Protein AF-A0A5D0TPI5-F1 (afdb_monomer_lite)

Structure (mmCIF, N/CA/C/O backbone):
data_AF-A0A5D0TPI5-F1
#
_entry.id   AF-A0A5D0TPI5-F1
#
loop_
_atom_site.group_PDB
_atom_site.id
_atom_site.type_symbol
_atom_site.label_atom_id
_atom_site.label_alt_id
_atom_site.label_comp_id
_atom_site.label_asym_id
_atom_site.label_entity_id
_atom_site.label_seq_id
_atom_site.pdbx_PDB_ins_code
_atom_site.Cartn_x
_atom_site.Cartn_y
_atom_site.Cartn_z
_atom_site.occupancy
_atom_site.B_iso_or_equiv
_atom_site.auth_seq_id
_atom_site.auth_comp_id
_atom_site.auth_asym_id
_atom_site.auth_atom_id
_atom_site.pdbx_PDB_model_num
ATOM 1 N N . MET A 1 1 ? -31.257 -36.552 10.745 1.00 40.12 1 MET A N 1
ATOM 2 C CA . MET A 1 1 ? -30.108 -37.004 9.930 1.00 40.12 1 MET A CA 1
ATOM 3 C C . MET A 1 1 ? -29.679 -35.851 9.039 1.00 40.12 1 MET A C 1
ATOM 5 O O . MET A 1 1 ? -30.481 -35.369 8.253 1.00 40.12 1 MET A O 1
ATOM 9 N N . ALA A 1 2 ? -28.467 -35.347 9.259 1.00 41.91 2 ALA A N 1
ATOM 10 C CA . ALA A 1 2 ? -27.911 -34.182 8.585 1.00 41.91 2 ALA A CA 1
ATOM 11 C C . ALA A 1 2 ? -27.401 -34.541 7.180 1.00 41.91 2 ALA A C 1
ATOM 13 O O . ALA A 1 2 ? -26.686 -35.527 7.018 1.00 41.91 2 ALA A O 1
ATOM 14 N N . ARG A 1 3 ? -27.704 -33.709 6.181 1.00 40.81 3 ARG A N 1
ATOM 15 C CA . ARG A 1 3 ? -26.943 -33.645 4.927 1.00 40.81 3 ARG A CA 1
ATOM 16 C C . ARG A 1 3 ? -26.460 -32.214 4.729 1.00 40.81 3 ARG A C 1
ATOM 18 O O . ARG A 1 3 ? -27.147 -31.384 4.151 1.00 40.81 3 ARG A O 1
ATOM 25 N N . ARG A 1 4 ? -25.259 -31.940 5.245 1.00 48.31 4 ARG A N 1
ATOM 26 C CA . ARG A 1 4 ? -24.395 -30.869 4.742 1.00 48.31 4 ARG A CA 1
ATOM 27 C C . ARG A 1 4 ? -23.821 -31.370 3.415 1.00 48.31 4 ARG A C 1
ATOM 29 O O . ARG A 1 4 ? -22.969 -32.251 3.428 1.00 48.31 4 ARG A O 1
ATOM 36 N N . GLN A 1 5 ? -24.307 -30.867 2.285 1.00 44.34 5 GLN A N 1
ATOM 37 C CA . GLN A 1 5 ? -23.612 -31.016 1.005 1.00 44.34 5 GLN A CA 1
ATOM 38 C C . GLN A 1 5 ? -22.966 -29.680 0.663 1.00 44.34 5 GLN A C 1
ATOM 40 O O . GLN A 1 5 ? -23.637 -28.659 0.528 1.00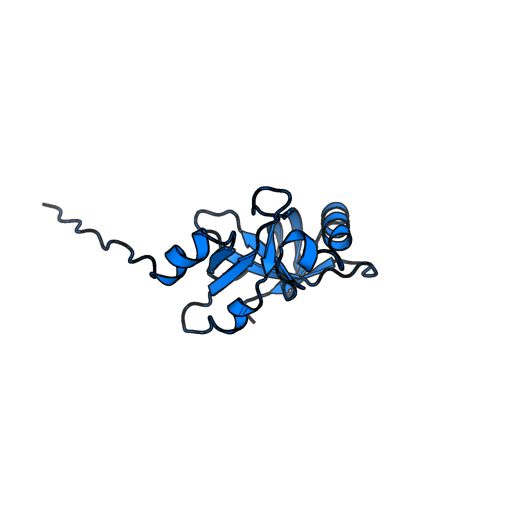 44.34 5 GLN A O 1
ATOM 45 N N . GLY A 1 6 ? -21.635 -29.708 0.632 1.00 43.53 6 GLY A N 1
ATOM 46 C CA . GLY A 1 6 ? -20.781 -28.553 0.443 1.00 43.53 6 GLY A CA 1
ATOM 47 C C . GLY A 1 6 ? -21.036 -27.864 -0.887 1.00 43.53 6 GLY A C 1
ATOM 48 O O . GLY A 1 6 ? -20.853 -28.448 -1.954 1.00 43.53 6 GLY A O 1
ATOM 49 N N . ARG A 1 7 ? -21.374 -26.579 -0.804 1.00 39.94 7 ARG A N 1
ATOM 50 C CA . ARG A 1 7 ? -21.050 -25.618 -1.852 1.00 39.94 7 ARG A CA 1
ATOM 51 C C . ARG A 1 7 ? -19.532 -25.467 -1.857 1.00 39.94 7 ARG A C 1
ATOM 53 O O . ARG A 1 7 ? -18.971 -24.728 -1.057 1.00 39.94 7 ARG A O 1
ATOM 60 N N . ARG A 1 8 ? -18.871 -26.256 -2.706 1.00 42.66 8 ARG A N 1
ATOM 61 C CA . ARG A 1 8 ? -17.487 -26.013 -3.115 1.00 42.66 8 ARG A CA 1
ATOM 62 C C . ARG A 1 8 ? -17.457 -24.614 -3.727 1.00 42.66 8 ARG A C 1
ATOM 64 O O . ARG A 1 8 ? -18.123 -24.394 -4.737 1.00 42.66 8 ARG A O 1
ATOM 71 N N . LEU A 1 9 ? -16.755 -23.692 -3.070 1.00 42.84 9 LEU A N 1
ATOM 72 C CA . LEU A 1 9 ? -16.389 -22.407 -3.648 1.00 42.84 9 LEU A CA 1
ATOM 73 C C . LEU A 1 9 ? -15.678 -22.693 -4.973 1.00 42.84 9 LEU A C 1
ATOM 75 O O . LEU A 1 9 ? -14.611 -23.306 -4.996 1.00 42.84 9 LEU A O 1
ATOM 79 N N . LEU A 1 10 ? -16.315 -22.306 -6.072 1.00 46.75 10 LEU A N 1
ATOM 80 C CA . LEU A 1 10 ? -15.648 -22.160 -7.353 1.00 46.75 10 LEU A CA 1
ATOM 81 C C . LEU A 1 10 ? -14.769 -20.921 -7.206 1.00 46.75 10 LEU A C 1
ATOM 83 O O . LEU A 1 10 ? -15.263 -19.804 -7.306 1.00 46.75 10 LEU A O 1
ATOM 87 N N . ILE A 1 11 ? -13.493 -21.126 -6.892 1.00 50.56 11 ILE A N 1
ATOM 88 C CA . ILE A 1 11 ? -12.487 -20.081 -7.066 1.00 50.56 11 ILE A CA 1
ATOM 89 C C . ILE A 1 11 ? -12.516 -19.749 -8.569 1.00 50.56 11 ILE A C 1
ATOM 91 O O . ILE A 1 11 ? -12.327 -20.668 -9.376 1.00 50.56 11 ILE A O 1
ATOM 95 N N . PRO A 1 12 ? -12.843 -18.509 -8.978 1.00 46.84 12 PRO A N 1
ATOM 96 C CA . PRO A 1 12 ? -12.920 -18.158 -10.389 1.00 46.84 12 PRO A CA 1
ATOM 97 C C . PRO A 1 12 ? -11.551 -18.399 -11.030 1.00 46.84 12 PRO A C 1
ATOM 99 O O . PRO A 1 12 ? -10.527 -17.977 -10.498 1.00 46.84 12 PRO A O 1
ATOM 102 N N . GLY A 1 13 ? -11.524 -19.103 -12.167 1.00 46.09 13 GLY A N 1
ATOM 103 C CA . GLY A 1 13 ? -10.296 -19.577 -12.827 1.00 46.09 13 GLY A CA 1
ATOM 104 C C . GLY A 1 13 ? -9.275 -18.489 -13.192 1.00 46.09 13 GLY A C 1
ATOM 105 O O . GLY A 1 13 ? -8.128 -18.815 -13.478 1.00 46.09 13 GLY A O 1
ATOM 106 N N . VAL A 1 14 ? -9.664 -17.214 -13.115 1.00 48.94 14 VAL A N 1
ATOM 107 C CA . VAL A 1 14 ? -8.783 -16.044 -13.243 1.00 48.94 14 VAL A CA 1
ATOM 108 C C . VAL A 1 14 ? -7.737 -16.005 -12.119 1.00 48.94 14 VAL A C 1
ATOM 110 O O . VAL A 1 14 ? -6.568 -15.740 -12.382 1.00 48.94 14 VAL A O 1
ATOM 113 N N . ALA A 1 15 ? -8.109 -16.385 -10.891 1.00 46.19 15 ALA A N 1
ATOM 114 C CA . ALA A 1 15 ? -7.198 -16.403 -9.744 1.00 46.19 15 ALA A CA 1
ATOM 115 C C . ALA A 1 15 ? -6.086 -17.463 -9.873 1.00 46.19 15 ALA A C 1
ATOM 117 O O . ALA A 1 15 ? -5.006 -17.300 -9.314 1.00 46.19 15 ALA A O 1
ATOM 118 N N . LEU A 1 16 ? -6.318 -18.542 -10.634 1.00 43.56 16 LEU A N 1
ATOM 119 C CA . LEU A 1 16 ? -5.331 -19.613 -10.810 1.00 43.56 16 LEU A CA 1
ATOM 120 C C . LEU A 1 16 ? -4.269 -19.276 -11.874 1.00 43.56 16 LEU A C 1
ATOM 122 O O . LEU A 1 16 ? -3.159 -19.795 -11.805 1.00 43.56 16 LEU A O 1
ATOM 126 N N . ALA A 1 17 ? -4.589 -18.413 -12.845 1.00 46.69 17 ALA A N 1
ATOM 127 C CA . ALA A 1 17 ? -3.649 -17.995 -13.888 1.00 46.69 17 ALA A CA 1
ATOM 128 C C . ALA A 1 17 ? -2.641 -16.933 -13.398 1.00 46.69 17 ALA A C 1
ATOM 130 O O . ALA A 1 17 ? -1.513 -16.903 -13.883 1.00 46.69 17 ALA A O 1
ATOM 131 N N . LEU A 1 18 ? -3.023 -16.112 -12.413 1.00 48.91 18 LEU A N 1
ATOM 132 C CA . LEU A 1 18 ? -2.204 -15.017 -11.867 1.00 48.91 18 LEU A CA 1
ATOM 133 C C . LEU A 1 18 ? -1.083 -15.493 -10.918 1.00 48.91 18 LEU A C 1
ATOM 135 O O . LEU A 1 18 ? -0.040 -14.850 -10.816 1.00 48.91 18 LEU A O 1
ATOM 139 N N . LEU A 1 19 ? -1.234 -16.670 -10.298 1.00 47.19 19 LEU A N 1
ATOM 140 C CA . LEU A 1 19 ? -0.261 -17.229 -9.342 1.00 47.19 19 LEU A CA 1
ATOM 141 C C . LEU A 1 19 ? 1.127 -17.528 -9.942 1.00 47.19 19 LEU A C 1
ATOM 143 O O . LEU A 1 19 ? 2.083 -17.727 -9.197 1.00 47.19 19 LEU A O 1
ATOM 147 N N . LEU A 1 20 ? 1.260 -17.581 -11.272 1.00 45.66 20 LEU A N 1
ATOM 148 C CA . LEU A 1 20 ? 2.528 -17.885 -11.947 1.00 45.66 20 LEU A CA 1
ATOM 149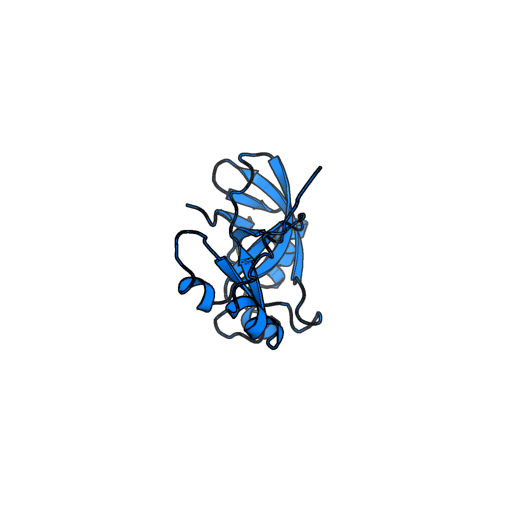 C C . LEU A 1 20 ? 3.374 -16.639 -12.267 1.00 45.66 20 LEU A C 1
ATOM 151 O O . LEU A 1 20 ? 4.513 -16.798 -12.703 1.00 45.66 20 LEU A O 1
ATOM 155 N N . THR A 1 21 ? 2.860 -15.424 -12.038 1.00 53.91 21 THR A N 1
ATOM 156 C CA . THR A 1 21 ? 3.543 -14.158 -12.375 1.00 53.91 21 THR A CA 1
ATOM 157 C C . THR A 1 21 ? 3.913 -13.298 -11.165 1.00 53.91 21 THR A C 1
ATOM 159 O O . THR A 1 21 ? 4.414 -12.196 -11.350 1.00 53.91 21 THR A O 1
ATOM 162 N N . GLY A 1 22 ? 3.700 -13.781 -9.934 1.00 56.78 22 GLY A N 1
ATOM 163 C CA . GLY A 1 22 ? 3.911 -12.975 -8.720 1.00 56.78 22 GLY A CA 1
ATOM 164 C C . GLY A 1 22 ? 2.791 -11.960 -8.458 1.00 56.78 22 GLY A C 1
ATOM 165 O O . GLY A 1 22 ? 2.986 -11.013 -7.693 1.00 56.78 22 GLY A O 1
ATOM 166 N N . CYS A 1 23 ? 1.631 -12.162 -9.093 1.00 69.31 23 CYS A N 1
ATOM 167 C CA . CYS A 1 23 ? 0.455 -11.318 -8.940 1.00 69.31 23 CYS A CA 1
ATOM 168 C C . CYS A 1 23 ? -0.637 -12.045 -8.144 1.00 69.31 23 CYS A C 1
ATOM 170 O O . CYS A 1 23 ? -0.879 -13.236 -8.353 1.00 69.31 23 CYS A O 1
ATOM 172 N N . GLU A 1 24 ? -1.336 -11.325 -7.269 1.00 73.88 24 GLU A N 1
ATOM 173 C CA . GLU A 1 24 ? -2.406 -11.882 -6.433 1.00 73.88 24 GLU A CA 1
ATOM 174 C C . GLU A 1 24 ? -3.716 -11.119 -6.645 1.00 73.88 24 GLU A C 1
ATOM 176 O O . GLU A 1 24 ? -3.743 -9.896 -6.589 1.00 73.88 24 GLU A O 1
ATOM 181 N N . GLY A 1 25 ? -4.810 -11.825 -6.935 1.00 78.00 25 GLY A N 1
ATOM 182 C CA . GLY A 1 25 ? -6.132 -11.211 -7.074 1.00 78.00 25 GLY A CA 1
ATOM 183 C C . GLY A 1 25 ? -6.864 -11.201 -5.737 1.00 78.00 25 GLY A C 1
ATOM 184 O O . GLY A 1 25 ? -7.231 -12.272 -5.253 1.00 78.00 25 GLY A O 1
ATOM 185 N N . VAL A 1 26 ? -7.119 -10.018 -5.174 1.00 82.62 26 VAL A N 1
ATOM 186 C CA . VAL A 1 26 ? -7.823 -9.860 -3.892 1.00 82.62 26 VAL A CA 1
ATOM 187 C C . VAL A 1 26 ? -9.106 -9.060 -4.060 1.00 82.62 26 VAL A C 1
ATOM 189 O O . VAL A 1 26 ? -9.199 -8.155 -4.890 1.00 82.62 26 VAL A O 1
ATOM 192 N N . GLY A 1 27 ? -10.114 -9.385 -3.254 1.00 84.62 27 GLY A N 1
ATOM 193 C CA . GLY A 1 27 ? -11.350 -8.609 -3.238 1.00 84.62 27 GLY A CA 1
ATOM 194 C C . GLY A 1 27 ? -11.151 -7.243 -2.580 1.00 84.62 27 GLY A C 1
ATOM 195 O O . GLY A 1 27 ? -10.236 -7.057 -1.778 1.00 84.62 27 GLY A O 1
ATOM 196 N N . VAL A 1 28 ? -12.039 -6.300 -2.867 1.00 84.81 28 VAL A N 1
ATOM 197 C CA . VAL A 1 28 ? -12.100 -5.006 -2.176 1.00 84.81 28 VAL A CA 1
ATOM 198 C C . VAL A 1 28 ? -13.039 -5.119 -0.973 1.00 84.81 28 VAL A C 1
ATOM 200 O O . VAL A 1 28 ? -13.990 -5.905 -0.986 1.00 84.81 28 VAL A O 1
ATOM 203 N N . ALA A 1 29 ? -12.745 -4.390 0.100 1.00 84.75 29 ALA A N 1
ATOM 204 C CA . ALA A 1 29 ? -13.607 -4.286 1.271 1.00 84.75 29 ALA A CA 1
ATOM 205 C C . ALA A 1 29 ? -13.700 -2.843 1.765 1.00 84.75 29 ALA A C 1
ATOM 207 O O . ALA A 1 29 ? -12.793 -2.034 1.555 1.00 84.75 29 ALA A O 1
ATOM 208 N N . ASP A 1 30 ? -14.789 -2.551 2.473 1.00 81.06 30 ASP A N 1
ATOM 209 C CA . ASP A 1 30 ? -14.943 -1.283 3.167 1.00 81.06 30 ASP A CA 1
ATOM 210 C C . ASP A 1 30 ? -13.959 -1.183 4.340 1.00 81.06 30 ASP A C 1
ATOM 212 O O . ASP A 1 30 ? -13.890 -2.090 5.180 1.00 81.06 30 ASP A O 1
ATOM 216 N N . PRO A 1 31 ? -13.210 -0.075 4.445 1.00 79.88 31 PRO A N 1
ATOM 217 C CA . PRO A 1 31 ? -12.398 0.184 5.620 1.00 79.88 31 PRO A CA 1
ATOM 218 C C . PRO A 1 31 ? -13.270 0.495 6.846 1.00 79.88 31 PRO A C 1
ATOM 220 O O . PRO A 1 31 ? -14.420 0.928 6.713 1.00 79.88 31 PRO A O 1
ATOM 223 N N . PRO A 1 32 ? -12.732 0.342 8.070 1.00 78.69 32 PRO A N 1
ATOM 224 C CA . PRO A 1 32 ? -13.443 0.762 9.270 1.00 78.69 32 PRO A CA 1
ATOM 225 C C . PRO A 1 32 ? -13.697 2.277 9.245 1.00 78.69 32 PRO A C 1
ATOM 227 O O . PRO A 1 32 ? -12.900 3.056 8.718 1.00 78.69 32 PRO A O 1
ATOM 230 N N . GLY A 1 33 ? -14.815 2.700 9.845 1.00 76.31 33 GLY A N 1
ATOM 231 C CA . GLY A 1 33 ? -15.227 4.107 9.845 1.00 76.31 33 GLY A CA 1
ATOM 232 C C . GLY A 1 33 ? -14.187 5.042 10.473 1.00 76.31 33 GLY A C 1
ATOM 233 O O . GLY A 1 33 ? -13.865 6.071 9.887 1.00 76.31 33 GLY A O 1
ATOM 234 N N . GLU A 1 34 ? -13.630 4.657 11.625 1.00 86.69 34 GLU A N 1
ATOM 235 C CA . GLU A 1 34 ? -12.558 5.363 12.336 1.00 86.69 34 GLU A CA 1
ATOM 236 C C . GLU A 1 34 ? -11.733 4.375 13.176 1.00 86.69 34 GLU A C 1
ATOM 238 O O . GLU A 1 34 ? -12.221 3.310 13.558 1.00 86.69 34 GLU A O 1
ATOM 243 N N . GLY A 1 35 ? -10.495 4.745 13.518 1.00 90.81 35 GLY A N 1
ATOM 244 C CA . GLY A 1 35 ? -9.664 3.989 14.462 1.00 90.81 35 GLY A CA 1
ATOM 245 C C . GLY A 1 35 ? -8.247 3.728 13.968 1.00 90.81 35 GLY A C 1
ATOM 246 O O . GLY A 1 35 ? -7.867 4.131 12.873 1.00 90.81 35 GLY A O 1
ATOM 247 N N . THR A 1 36 ? -7.438 3.084 14.806 1.00 92.50 36 THR A N 1
ATOM 248 C CA . THR A 1 36 ? -6.081 2.653 14.440 1.00 92.50 3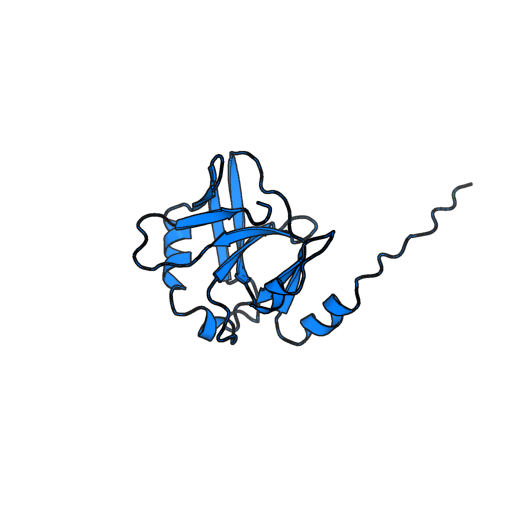6 THR A CA 1
ATOM 249 C C . THR A 1 36 ? -6.142 1.276 13.786 1.00 92.50 36 THR A C 1
ATOM 251 O O . THR A 1 36 ? -6.891 0.420 14.254 1.00 92.50 36 THR A O 1
ATOM 254 N N . ALA A 1 37 ? -5.352 1.062 12.737 1.00 92.44 37 ALA A N 1
ATOM 255 C CA . ALA A 1 37 ? -5.257 -0.217 12.041 1.00 92.44 37 ALA A CA 1
ATOM 256 C C . ALA A 1 37 ? -3.849 -0.431 11.467 1.00 92.44 37 ALA A C 1
ATOM 258 O O . ALA A 1 37 ? -3.075 0.523 11.340 1.00 92.44 37 ALA A O 1
ATOM 259 N N . SER A 1 38 ? -3.564 -1.680 11.105 1.00 93.62 38 SER A N 1
ATOM 260 C CA . SER A 1 38 ? -2.321 -2.109 10.467 1.00 93.62 38 SER A CA 1
ATOM 261 C C . SER A 1 38 ? -2.659 -2.833 9.167 1.00 93.62 38 SER A C 1
ATOM 263 O O . SER A 1 38 ? -3.596 -3.628 9.140 1.00 93.62 38 SER A O 1
ATOM 265 N N . TYR A 1 39 ? -1.897 -2.576 8.108 1.00 94.38 39 TYR A N 1
ATOM 266 C CA . TYR A 1 39 ? -2.140 -3.143 6.779 1.00 94.38 39 TYR A CA 1
ATOM 267 C C . TYR A 1 39 ? -0.847 -3.598 6.118 1.00 94.38 39 TYR A C 1
ATOM 269 O O . TYR A 1 39 ? 0.223 -3.036 6.359 1.00 94.38 39 TYR A O 1
ATOM 277 N N . GLN A 1 40 ? -0.949 -4.585 5.235 1.00 94.62 40 GLN A N 1
ATOM 278 C CA . GLN A 1 40 ? 0.124 -4.930 4.315 1.00 94.62 40 GLN A CA 1
ATOM 279 C C . GLN A 1 40 ? 0.112 -3.987 3.111 1.00 94.62 40 GLN A C 1
ATOM 281 O O . GLN A 1 40 ? -0.948 -3.610 2.615 1.00 94.62 40 GLN A O 1
ATOM 286 N N . VAL A 1 41 ? 1.296 -3.619 2.627 1.00 94.06 41 VAL A N 1
ATOM 287 C CA . VAL A 1 41 ? 1.464 -2.748 1.460 1.00 94.06 41 VAL A CA 1
ATOM 288 C C . VAL A 1 41 ? 1.874 -3.571 0.250 1.00 94.06 41 VAL A C 1
ATOM 290 O O . VAL A 1 41 ? 2.924 -4.217 0.259 1.00 94.06 41 VAL A O 1
ATOM 293 N N . TRP A 1 42 ? 1.070 -3.488 -0.804 1.00 94.12 42 TRP A N 1
ATOM 294 C CA . TRP A 1 42 ? 1.281 -4.175 -2.077 1.00 94.12 42 TRP A CA 1
ATOM 295 C C . TRP A 1 42 ? 1.285 -3.184 -3.238 1.00 94.12 42 TRP A C 1
ATOM 297 O O . TRP A 1 42 ? 0.722 -2.095 -3.125 1.00 94.12 42 TRP A O 1
ATOM 307 N N . GLY A 1 43 ? 1.911 -3.547 -4.357 1.00 92.75 43 GLY A N 1
ATOM 308 C CA . GLY A 1 43 ? 1.787 -2.787 -5.600 1.00 92.75 43 GLY A CA 1
ATOM 309 C C . GLY A 1 43 ? 0.404 -2.985 -6.212 1.00 92.75 43 GLY A C 1
ATOM 310 O O . GLY A 1 43 ? -0.128 -4.090 -6.165 1.00 92.75 43 GLY A O 1
ATOM 311 N N . LEU A 1 44 ? -0.191 -1.936 -6.777 1.00 90.50 44 LEU A N 1
ATOM 312 C CA . LEU A 1 44 ? -1.455 -2.035 -7.505 1.00 90.50 44 LEU A CA 1
ATOM 313 C C . LEU A 1 44 ? -1.170 -2.172 -9.003 1.00 90.50 44 LEU A C 1
ATOM 315 O O . LEU A 1 44 ? -0.641 -1.247 -9.617 1.00 90.50 44 LEU A O 1
ATOM 319 N N . ASN A 1 45 ? -1.554 -3.307 -9.583 1.00 85.56 45 ASN A N 1
ATOM 320 C CA . ASN A 1 45 ? -1.391 -3.575 -11.010 1.00 85.56 45 ASN A CA 1
ATOM 321 C C . ASN A 1 45 ? -2.438 -2.800 -11.834 1.00 85.56 45 ASN A C 1
ATOM 323 O O . ASN A 1 45 ? -3.603 -2.699 -11.429 1.00 85.56 45 ASN A O 1
ATOM 327 N N . GLU A 1 46 ? -2.055 -2.291 -13.006 1.00 77.75 46 GLU A N 1
ATOM 328 C CA . GLU A 1 46 ? -2.942 -1.538 -13.910 1.00 77.75 46 GLU A CA 1
ATOM 329 C C . GLU A 1 46 ? -4.171 -2.337 -14.377 1.00 77.75 46 GLU A C 1
ATOM 331 O O . GLU A 1 46 ? -5.271 -1.780 -14.485 1.00 77.75 46 GLU A O 1
ATOM 336 N N . SER A 1 47 ? -4.012 -3.654 -14.551 1.00 72.94 47 SER A N 1
ATOM 337 C CA . SER A 1 47 ? -5.057 -4.582 -15.008 1.00 72.94 47 SER A CA 1
ATOM 338 C C . SER A 1 47 ? -6.230 -4.647 -14.025 1.00 72.94 47 SER A C 1
ATOM 340 O O . SER A 1 47 ? -7.332 -5.053 -14.380 1.00 72.94 47 SER A O 1
ATOM 342 N N . SER A 1 48 ? -6.034 -4.187 -12.782 1.00 74.69 48 SER A N 1
ATOM 343 C CA . SER A 1 48 ? -7.106 -4.041 -11.787 1.00 74.69 48 SER A CA 1
ATOM 344 C C . SER A 1 48 ? -8.240 -3.135 -12.265 1.00 74.69 48 SER A C 1
ATOM 346 O O . SER A 1 48 ? -9.380 -3.316 -11.851 1.00 74.69 48 SER A O 1
ATOM 348 N N . SER A 1 49 ? -7.9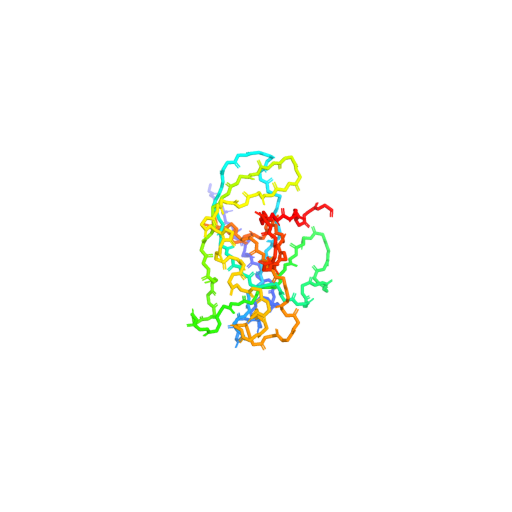47 -2.163 -13.135 1.00 65.25 49 SER A N 1
ATOM 349 C CA . SER A 1 49 ? -8.960 -1.258 -13.694 1.00 65.25 49 SER A CA 1
ATOM 350 C C . SER A 1 49 ? -9.981 -1.969 -14.591 1.00 65.25 49 SER A C 1
ATOM 352 O O . SER A 1 49 ? -11.089 -1.469 -14.775 1.00 65.25 49 SER A O 1
ATOM 354 N N . GLU A 1 50 ? -9.643 -3.158 -15.094 1.00 66.75 50 GLU A N 1
ATOM 355 C CA . GLU A 1 50 ? -10.505 -3.974 -15.952 1.00 66.75 50 GLU A CA 1
ATOM 356 C C . GLU A 1 50 ? -11.421 -4.921 -15.153 1.00 66.75 50 GLU A C 1
ATOM 358 O O . GLU A 1 50 ? -12.367 -5.477 -15.708 1.00 66.75 50 GLU A O 1
ATOM 363 N N . LEU A 1 51 ? -11.181 -5.093 -13.846 1.00 62.78 51 LEU A N 1
ATOM 364 C CA . LEU A 1 51 ? -11.870 -6.061 -12.977 1.00 62.78 51 LEU A CA 1
ATOM 365 C C . LEU A 1 51 ? -13.159 -5.529 -12.311 1.00 62.78 51 LEU A C 1
ATOM 367 O O . LEU A 1 51 ? -13.600 -6.060 -11.291 1.00 62.78 51 LEU A O 1
ATOM 371 N N . GLY A 1 52 ? -13.784 -4.490 -12.872 1.00 59.41 52 GLY A N 1
ATOM 372 C CA . GLY A 1 52 ? -15.039 -3.930 -12.350 1.00 59.41 52 GLY A CA 1
ATOM 373 C C . GLY A 1 52 ? -16.229 -4.906 -12.399 1.00 59.41 52 GLY A C 1
ATOM 374 O O . GLY A 1 52 ? -16.276 -5.813 -13.229 1.00 59.41 52 GLY A O 1
ATOM 375 N N . GLY A 1 53 ? -17.226 -4.716 -11.527 1.00 64.94 53 GLY A N 1
ATOM 376 C CA . GLY A 1 53 ? -18.431 -5.555 -11.466 1.00 64.94 53 GLY A CA 1
ATOM 377 C C . GLY A 1 53 ? -19.129 -5.521 -10.103 1.00 64.94 53 GLY A C 1
ATOM 378 O O . GLY A 1 53 ? -18.804 -4.686 -9.264 1.00 64.94 53 GLY A O 1
ATOM 379 N N . ASP A 1 54 ? -20.078 -6.441 -9.882 1.00 64.94 54 ASP A N 1
ATOM 380 C CA . ASP A 1 54 ? -20.841 -6.564 -8.623 1.00 64.94 54 ASP A CA 1
ATOM 381 C C . ASP A 1 54 ? -19.981 -6.975 -7.402 1.00 64.94 54 ASP A C 1
ATOM 383 O O . ASP A 1 54 ? -20.411 -6.783 -6.267 1.00 64.94 54 ASP A O 1
ATOM 387 N N . ASP A 1 55 ? -18.781 -7.536 -7.616 1.00 68.62 55 ASP A N 1
ATOM 388 C CA . ASP A 1 55 ? -17.790 -7.846 -6.568 1.00 68.62 55 ASP A CA 1
ATOM 389 C C . ASP A 1 55 ? -16.412 -7.286 -6.986 1.00 68.62 55 ASP A C 1
ATOM 391 O O . ASP A 1 55 ? -15.705 -7.917 -7.784 1.00 68.62 55 ASP A O 1
ATOM 395 N N . PRO A 1 56 ? -16.047 -6.070 -6.536 1.00 75.81 56 PRO A N 1
ATOM 396 C CA . PRO A 1 56 ? -14.817 -5.412 -6.960 1.00 75.81 56 PRO A CA 1
ATOM 397 C C . PRO A 1 56 ? -13.581 -6.204 -6.518 1.00 75.81 56 PRO A C 1
ATOM 399 O O . PRO A 1 56 ? -13.404 -6.525 -5.343 1.00 75.81 56 PRO A O 1
ATOM 402 N N . THR A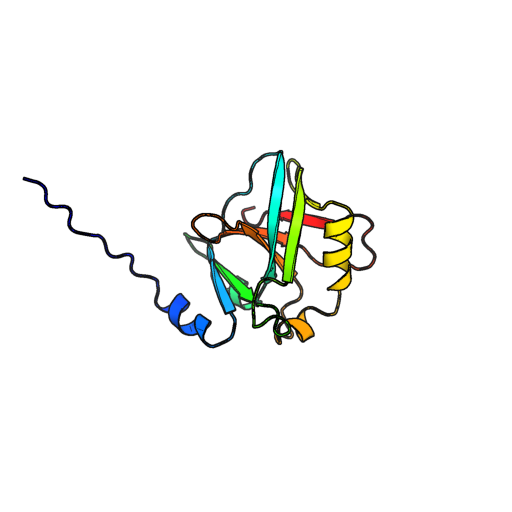 1 57 ? -12.701 -6.502 -7.474 1.00 83.25 57 THR A N 1
ATOM 403 C CA . THR A 1 57 ? -11.434 -7.220 -7.266 1.00 83.25 57 THR A CA 1
ATOM 404 C C . THR A 1 57 ? -10.285 -6.383 -7.818 1.00 83.25 57 THR A C 1
ATOM 406 O O . THR A 1 57 ? -10.444 -5.705 -8.830 1.00 83.25 57 THR A O 1
ATOM 409 N N . VAL A 1 58 ? -9.116 -6.437 -7.181 1.00 85.69 58 VAL A N 1
ATOM 410 C CA . VAL A 1 58 ? -7.883 -5.810 -7.675 1.00 85.69 58 VAL A CA 1
ATOM 411 C C . VAL A 1 58 ? -6.769 -6.842 -7.799 1.00 85.69 58 VAL A C 1
ATOM 413 O O . VAL A 1 58 ? -6.747 -7.840 -7.080 1.00 85.69 58 VAL A O 1
ATOM 416 N N . VAL A 1 59 ? -5.843 -6.600 -8.720 1.00 87.50 59 VAL A N 1
ATOM 417 C CA . VAL A 1 59 ? -4.621 -7.385 -8.888 1.00 87.50 59 VAL A CA 1
ATOM 418 C C . VAL A 1 59 ? -3.474 -6.668 -8.187 1.00 87.50 59 VAL A C 1
ATOM 420 O O . VAL A 1 59 ? -3.192 -5.491 -8.425 1.00 87.50 59 VAL A O 1
ATOM 423 N N . LEU A 1 60 ? -2.808 -7.408 -7.319 1.00 88.94 60 LEU A N 1
ATOM 424 C CA . LEU A 1 60 ? -1.659 -6.978 -6.550 1.00 88.94 60 LEU A CA 1
ATOM 425 C C . LEU A 1 60 ? -0.377 -7.423 -7.240 1.00 88.94 60 LEU A C 1
ATOM 427 O O . LEU A 1 60 ? -0.311 -8.544 -7.735 1.00 88.94 60 LEU A O 1
ATOM 431 N N . ASN A 1 61 ? 0.651 -6.584 -7.194 1.00 89.69 61 ASN A N 1
ATOM 432 C CA . ASN A 1 61 ? 2.020 -6.959 -7.516 1.00 89.69 61 ASN A CA 1
ATOM 433 C C . ASN A 1 61 ? 2.839 -7.062 -6.227 1.00 89.69 61 ASN A C 1
ATOM 435 O O . ASN A 1 61 ? 2.865 -6.132 -5.409 1.00 89.69 61 ASN A O 1
ATOM 439 N N . GLY A 1 62 ? 3.515 -8.195 -6.063 1.00 86.62 62 GLY A N 1
ATOM 440 C CA . GLY A 1 62 ? 4.478 -8.398 -4.993 1.00 86.62 62 GLY A CA 1
ATOM 441 C C . GLY A 1 62 ? 5.823 -7.720 -5.255 1.00 86.62 62 GLY A C 1
ATOM 442 O O . GLY A 1 62 ? 6.162 -7.334 -6.371 1.00 86.62 62 GLY A O 1
ATOM 443 N N . ASP A 1 63 ? 6.614 -7.606 -4.200 1.00 88.50 63 ASP A N 1
ATOM 444 C CA . ASP A 1 63 ? 7.983 -7.108 -4.231 1.00 88.50 63 ASP A CA 1
ATOM 445 C C . ASP A 1 63 ? 8.941 -8.206 -4.717 1.00 88.50 63 ASP A C 1
ATOM 447 O O . ASP A 1 63 ? 9.169 -9.200 -4.017 1.00 88.50 63 ASP A O 1
ATOM 451 N N . LEU A 1 64 ? 9.519 -8.037 -5.908 1.00 86.19 64 LEU A N 1
ATOM 452 C CA . LEU A 1 64 ? 10.434 -9.004 -6.522 1.00 86.19 64 LEU A CA 1
ATOM 453 C C . LEU A 1 64 ? 11.691 -9.237 -5.681 1.00 86.19 64 LEU A C 1
ATOM 455 O O . LEU A 1 64 ? 12.224 -10.345 -5.672 1.00 86.19 64 LEU A O 1
ATOM 459 N N . GLU A 1 65 ? 12.145 -8.232 -4.928 1.00 88.31 65 GLU A N 1
ATOM 460 C CA . GLU A 1 65 ? 13.290 -8.381 -4.021 1.00 88.31 65 GLU A CA 1
ATOM 461 C C . GLU A 1 65 ? 12.953 -9.236 -2.789 1.00 88.31 65 GLU A C 1
ATOM 463 O O . GLU A 1 65 ? 13.849 -9.654 -2.053 1.00 88.31 65 GLU A O 1
ATOM 468 N N . ARG A 1 66 ? 11.663 -9.496 -2.545 1.00 82.56 66 ARG A N 1
ATOM 469 C CA . ARG A 1 66 ? 11.146 -10.243 -1.392 1.00 82.56 66 ARG A CA 1
ATOM 470 C C . ARG A 1 66 ? 10.312 -11.453 -1.806 1.00 82.56 66 ARG A C 1
ATOM 472 O O . ARG A 1 66 ? 9.344 -11.791 -1.124 1.00 82.56 66 ARG A O 1
ATOM 479 N N . ASP A 1 67 ? 10.692 -12.105 -2.901 1.00 84.81 67 ASP A N 1
ATOM 480 C CA . ASP A 1 67 ? 10.003 -13.284 -3.438 1.00 84.81 67 ASP A CA 1
ATOM 481 C C . ASP A 1 67 ? 8.519 -13.016 -3.758 1.00 84.81 67 ASP A C 1
ATOM 483 O O . ASP A 1 67 ? 7.656 -13.849 -3.488 1.00 84.81 67 ASP A O 1
ATOM 487 N N . SER A 1 68 ? 8.215 -11.842 -4.322 1.00 84.25 68 SER A N 1
ATOM 488 C CA . SER A 1 68 ? 6.857 -11.409 -4.699 1.00 84.25 68 SER A CA 1
ATOM 489 C C . SER A 1 68 ? 5.865 -11.354 -3.527 1.00 84.25 68 SER A C 1
ATOM 491 O O . SER A 1 68 ? 4.689 -11.671 -3.681 1.00 84.25 68 SER A O 1
ATOM 493 N N . LYS A 1 69 ? 6.328 -10.942 -2.342 1.00 88.88 69 LYS A N 1
ATOM 494 C CA . LYS A 1 69 ? 5.485 -10.712 -1.152 1.00 88.88 69 LYS A CA 1
ATOM 495 C C . LYS A 1 69 ? 5.149 -9.232 -0.975 1.00 88.88 69 LYS A C 1
ATOM 497 O O . LYS A 1 69 ? 5.710 -8.385 -1.663 1.00 88.88 69 LYS A O 1
ATOM 502 N N . ALA A 1 70 ? 4.304 -8.911 0.004 1.00 91.19 70 ALA A N 1
ATOM 503 C CA . ALA A 1 70 ? 4.097 -7.537 0.456 1.00 91.19 70 ALA A CA 1
ATOM 504 C C . ALA A 1 70 ? 5.428 -6.798 0.703 1.00 91.19 70 ALA A C 1
ATOM 506 O O . ALA A 1 70 ? 6.382 -7.359 1.259 1.00 91.19 70 ALA A O 1
ATOM 507 N N . PHE A 1 71 ? 5.459 -5.505 0.377 1.00 92.56 71 PHE A N 1
ATOM 508 C CA . PHE A 1 71 ? 6.619 -4.643 0.595 1.00 92.56 71 PHE A CA 1
ATOM 509 C C . PHE A 1 71 ? 6.984 -4.548 2.073 1.00 92.56 71 PHE A C 1
ATOM 511 O O . PHE A 1 71 ? 8.149 -4.691 2.446 1.00 92.56 71 PHE A O 1
ATOM 518 N N . PHE A 1 72 ? 5.992 -4.272 2.916 1.00 93.88 72 PHE A N 1
ATOM 519 C CA . PHE A 1 72 ? 6.081 -4.172 4.371 1.00 93.88 72 PHE A CA 1
ATOM 520 C C . PHE A 1 72 ? 4.673 -3.997 4.954 1.00 93.88 72 PHE A C 1
ATOM 522 O O . PHE A 1 72 ? 3.711 -3.779 4.221 1.00 93.88 72 PHE A O 1
ATOM 529 N N . ALA A 1 73 ? 4.566 -4.068 6.280 1.00 94.69 73 ALA A N 1
ATOM 530 C CA . ALA A 1 73 ? 3.381 -3.619 7.000 1.00 94.69 73 ALA A CA 1
ATOM 531 C C . ALA A 1 73 ? 3.504 -2.133 7.376 1.00 94.69 73 ALA A C 1
ATOM 533 O O . ALA A 1 73 ? 4.612 -1.639 7.647 1.00 94.69 73 ALA A O 1
ATOM 534 N N . VAL A 1 74 ? 2.361 -1.452 7.390 1.00 95.12 74 VAL A N 1
ATOM 535 C CA . VAL A 1 74 ? 2.190 -0.062 7.821 1.00 95.12 74 VAL A CA 1
ATOM 536 C C . VAL A 1 74 ? 1.136 0.041 8.903 1.00 95.12 74 VAL A C 1
ATOM 538 O O . VAL A 1 74 ? 0.172 -0.720 8.921 1.00 95.12 74 VAL A O 1
ATOM 541 N N . ASP A 1 75 ? 1.307 1.046 9.745 1.00 95.38 75 ASP A N 1
ATOM 542 C CA . ASP A 1 75 ? 0.393 1.424 10.805 1.00 95.38 75 ASP A CA 1
ATOM 543 C C . ASP A 1 75 ? -0.121 2.846 10.562 1.00 95.38 75 ASP A C 1
ATOM 545 O O . ASP A 1 75 ? 0.531 3.692 9.936 1.00 95.38 75 ASP A O 1
ATOM 549 N N . GLY A 1 76 ? -1.324 3.120 11.051 1.00 94.69 76 GLY A N 1
ATOM 550 C CA . GLY A 1 76 ? -1.942 4.423 10.870 1.00 94.69 76 GLY A CA 1
ATOM 551 C C . GLY A 1 76 ? -3.318 4.520 11.496 1.00 94.69 76 GLY A C 1
ATOM 552 O O . GLY A 1 76 ? -3.756 3.665 12.270 1.00 94.69 76 GLY A O 1
ATOM 553 N N . ARG A 1 77 ? -4.010 5.607 11.166 1.00 95.00 77 ARG A N 1
ATOM 554 C CA . ARG A 1 77 ? -5.332 5.917 11.693 1.00 95.00 77 ARG A CA 1
ATOM 555 C C . ARG A 1 77 ? -6.298 6.295 10.584 1.00 95.00 77 ARG A C 1
ATOM 557 O O . ARG A 1 77 ? -6.062 7.244 9.838 1.00 95.00 77 ARG A O 1
ATOM 564 N N . TRP A 1 78 ? -7.439 5.622 10.576 1.00 92.88 78 TRP A N 1
ATOM 565 C CA . TRP A 1 78 ? -8.608 6.014 9.811 1.00 92.88 78 TRP A CA 1
ATOM 566 C C . TRP A 1 78 ? -9.208 7.302 10.362 1.00 92.88 78 TRP A C 1
ATOM 568 O O . TRP A 1 78 ? -9.536 7.420 11.547 1.00 92.88 78 TRP A O 1
ATOM 578 N N . ARG A 1 79 ? -9.310 8.271 9.461 1.00 88.31 79 ARG A N 1
ATOM 579 C CA . ARG A 1 79 ? -10.160 9.453 9.530 1.00 88.31 79 ARG A CA 1
ATOM 580 C C . ARG A 1 79 ? -11.396 9.201 8.671 1.00 88.31 79 ARG A C 1
ATOM 582 O O . ARG A 1 79 ? -11.444 8.232 7.918 1.00 88.31 79 ARG A O 1
ATOM 589 N N . GLU A 1 80 ? -12.347 10.123 8.749 1.00 81.12 80 GLU A N 1
ATOM 590 C CA . GLU A 1 80 ? -13.651 10.036 8.083 1.00 81.12 80 GLU A CA 1
ATOM 591 C C . GLU A 1 80 ? -13.571 9.614 6.602 1.00 81.12 80 GLU A C 1
ATOM 593 O O . GLU A 1 80 ? -14.408 8.837 6.152 1.00 81.12 80 GLU A O 1
ATOM 598 N N . GLN A 1 81 ? -12.536 10.052 5.868 1.00 81.88 81 GLN A N 1
ATOM 599 C CA . GLN A 1 81 ? -12.374 9.774 4.430 1.00 81.88 81 GLN A CA 1
ATOM 600 C C . GLN A 1 81 ? -10.995 9.226 4.023 1.00 81.88 81 GLN A C 1
ATOM 602 O O . GLN A 1 81 ? -10.775 8.922 2.853 1.00 81.88 81 GLN A O 1
ATOM 607 N N . SER A 1 82 ? -10.040 9.104 4.947 1.00 89.38 82 SER A N 1
ATOM 608 C CA . SER A 1 82 ? -8.673 8.704 4.596 1.00 89.38 82 SER A CA 1
ATOM 609 C C . SER A 1 82 ? -7.962 7.973 5.723 1.00 89.38 82 SER A C 1
ATOM 611 O O . SER A 1 82 ? -8.242 8.181 6.904 1.00 89.38 82 SER A O 1
ATOM 613 N N . PHE A 1 83 ? -7.012 7.118 5.361 1.00 92.69 83 PHE A N 1
ATOM 614 C CA . PHE A 1 83 ? -6.110 6.482 6.311 1.00 92.69 83 PHE A CA 1
ATOM 615 C C . PHE A 1 83 ? -4.805 7.262 6.360 1.00 92.69 83 PHE A C 1
ATOM 617 O O . PHE A 1 83 ? -4.086 7.310 5.368 1.00 92.69 83 PHE A O 1
ATOM 624 N N . VAL A 1 84 ? -4.501 7.886 7.494 1.00 94.38 84 VAL A N 1
ATOM 625 C CA . VAL A 1 84 ? -3.259 8.643 7.684 1.00 94.38 84 VAL A CA 1
ATOM 626 C C . VAL A 1 84 ? -2.228 7.727 8.326 1.00 94.38 84 VAL A C 1
ATOM 628 O O . VAL A 1 84 ? -2.465 7.219 9.424 1.00 94.38 84 VAL A O 1
ATOM 631 N N . LEU A 1 85 ? -1.105 7.514 7.644 1.00 95.06 85 LEU A N 1
ATOM 632 C CA . LEU A 1 85 ? -0.019 6.670 8.140 1.00 95.06 85 LEU A CA 1
ATOM 633 C C . LEU A 1 85 ? 0.717 7.371 9.287 1.00 95.06 85 LEU A C 1
ATOM 635 O O . LEU A 1 85 ? 0.784 8.601 9.328 1.00 95.06 85 LEU A O 1
ATOM 639 N N . ASP A 1 86 ? 1.281 6.589 10.207 1.00 95.44 86 ASP A N 1
ATOM 640 C CA . ASP A 1 86 ? 2.258 7.126 11.156 1.00 95.44 86 ASP A CA 1
ATOM 641 C C . ASP A 1 86 ? 3.584 7.490 10.464 1.00 95.44 86 ASP A C 1
ATOM 643 O O . ASP A 1 86 ? 3.837 7.097 9.323 1.00 95.44 86 ASP A O 1
ATOM 647 N N . ASP A 1 87 ? 4.439 8.258 11.144 1.00 93.75 87 ASP A N 1
ATOM 648 C CA . ASP A 1 87 ? 5.666 8.797 10.542 1.00 93.75 87 ASP A CA 1
ATOM 649 C C . ASP A 1 87 ? 6.605 7.687 10.038 1.00 93.75 87 ASP A C 1
ATOM 651 O O . ASP A 1 87 ? 7.131 7.767 8.927 1.00 93.75 87 ASP A O 1
ATOM 655 N N . ALA A 1 88 ? 6.758 6.610 10.817 1.00 94.38 88 ALA A N 1
ATOM 656 C CA . ALA A 1 88 ? 7.629 5.490 10.469 1.00 94.38 88 ALA A CA 1
ATOM 657 C C . ALA A 1 88 ? 7.117 4.713 9.246 1.00 94.38 88 ALA A C 1
ATOM 659 O O . ALA A 1 88 ? 7.899 4.244 8.417 1.00 94.38 88 ALA A O 1
ATOM 660 N N . SER A 1 89 ? 5.802 4.562 9.120 1.00 95.38 89 SER A N 1
ATOM 661 C CA . SER A 1 89 ? 5.154 3.925 7.978 1.00 95.38 89 SER A CA 1
ATOM 662 C C . SER A 1 89 ? 5.175 4.828 6.749 1.00 95.38 89 SER A C 1
ATOM 664 O O . SER A 1 89 ? 5.445 4.354 5.644 1.00 95.38 89 SER A O 1
ATOM 666 N N . ALA A 1 90 ? 4.965 6.132 6.936 1.00 93.88 90 ALA A N 1
ATOM 667 C CA . ALA A 1 90 ? 5.067 7.132 5.884 1.00 93.88 90 ALA A CA 1
ATOM 668 C C . ALA A 1 90 ? 6.480 7.172 5.282 1.00 93.88 90 ALA A C 1
ATOM 670 O O . ALA A 1 90 ? 6.610 7.185 4.060 1.00 93.88 90 ALA A O 1
ATOM 671 N N . ASP A 1 91 ? 7.534 7.109 6.105 1.00 93.19 91 ASP A N 1
ATOM 672 C CA . ASP A 1 91 ? 8.926 7.029 5.637 1.00 93.19 91 ASP A CA 1
ATOM 673 C C . ASP A 1 91 ? 9.162 5.814 4.726 1.00 93.19 91 ASP A C 1
ATOM 675 O O . ASP A 1 91 ? 9.772 5.938 3.661 1.00 93.19 91 ASP A O 1
ATOM 679 N N . LYS A 1 92 ? 8.638 4.639 5.104 1.00 93.75 92 LYS A N 1
ATOM 680 C CA . LYS A 1 92 ? 8.748 3.422 4.282 1.00 93.75 92 LYS A CA 1
ATOM 681 C C . LYS A 1 92 ? 8.039 3.579 2.936 1.00 93.75 92 LYS A C 1
ATOM 683 O O . LYS A 1 92 ? 8.585 3.166 1.917 1.00 93.75 92 LYS A O 1
ATOM 688 N N . VAL A 1 93 ? 6.846 4.181 2.917 1.00 93.44 93 VAL A N 1
ATOM 689 C CA . VAL A 1 93 ? 6.096 4.439 1.675 1.00 93.44 93 VAL A CA 1
ATOM 690 C C . VAL A 1 93 ? 6.829 5.443 0.788 1.00 93.44 93 VAL A C 1
ATOM 692 O O . VAL A 1 93 ? 6.980 5.199 -0.407 1.00 93.44 93 VAL A O 1
ATOM 695 N N . ARG A 1 94 ? 7.359 6.530 1.358 1.00 93.19 94 ARG A N 1
ATOM 696 C CA . ARG A 1 94 ? 8.147 7.523 0.610 1.00 93.19 94 ARG A CA 1
ATOM 697 C C . ARG A 1 94 ? 9.405 6.921 -0.007 1.00 93.19 94 ARG A C 1
ATOM 699 O O . ARG A 1 94 ? 9.750 7.264 -1.132 1.00 93.19 94 ARG A O 1
ATOM 706 N N . ALA A 1 95 ? 10.046 5.966 0.666 1.00 92.06 95 ALA A N 1
ATOM 707 C CA . ALA A 1 95 ? 11.208 5.257 0.129 1.00 92.06 95 ALA A CA 1
ATOM 708 C C . ALA A 1 95 ? 10.908 4.410 -1.129 1.00 92.06 95 ALA A C 1
ATOM 710 O O . ALA A 1 95 ? 11.843 3.995 -1.820 1.00 92.06 95 ALA A O 1
ATOM 711 N N . LEU A 1 96 ? 9.628 4.148 -1.428 1.00 90.88 96 LEU A N 1
ATOM 712 C CA . LEU A 1 96 ? 9.179 3.466 -2.645 1.00 90.88 96 LEU A CA 1
ATOM 713 C C . LEU A 1 96 ? 8.842 4.422 -3.797 1.00 90.88 96 LEU A C 1
ATOM 715 O O . LEU A 1 96 ? 8.656 3.954 -4.923 1.00 90.88 96 LEU A O 1
ATOM 719 N N . ALA A 1 97 ? 8.755 5.731 -3.546 1.00 88.31 97 ALA A N 1
ATOM 720 C CA . ALA A 1 97 ? 8.413 6.715 -4.567 1.00 88.31 97 ALA A CA 1
ATOM 721 C C . ALA A 1 97 ? 9.399 6.636 -5.745 1.00 88.31 97 ALA A C 1
ATOM 723 O O . ALA A 1 97 ? 10.616 6.613 -5.557 1.00 88.31 97 ALA A O 1
ATOM 724 N N . GLY A 1 98 ? 8.863 6.525 -6.964 1.00 86.44 98 GLY A N 1
ATOM 725 C CA . GLY A 1 98 ? 9.650 6.371 -8.194 1.00 86.44 98 GLY A CA 1
ATOM 726 C C . GLY A 1 98 ? 10.359 5.021 -8.369 1.00 86.44 98 GLY A C 1
ATOM 727 O O . GLY A 1 98 ? 11.013 4.826 -9.386 1.00 86.44 98 GLY A O 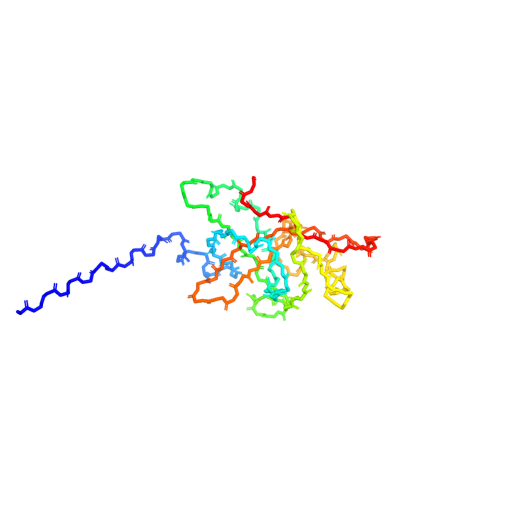1
ATOM 728 N N . ARG A 1 99 ? 10.235 4.085 -7.417 1.00 90.88 99 ARG A N 1
ATOM 729 C CA . ARG A 1 99 ? 10.905 2.770 -7.453 1.00 90.88 99 ARG A CA 1
ATOM 730 C C . ARG A 1 99 ? 9.944 1.599 -7.623 1.00 90.88 99 ARG A C 1
ATOM 732 O O . ARG A 1 99 ? 10.388 0.487 -7.885 1.00 90.88 99 ARG A O 1
ATOM 739 N N . LEU A 1 100 ? 8.638 1.820 -7.462 1.00 90.50 100 LEU A N 1
ATOM 740 C CA . LEU A 1 100 ? 7.638 0.753 -7.565 1.00 90.50 100 LEU A CA 1
ATOM 741 C C . LEU A 1 100 ? 7.725 -0.057 -8.863 1.00 90.50 100 LEU A C 1
ATOM 743 O O . LEU A 1 100 ? 7.696 -1.286 -8.753 1.00 90.50 100 LEU A O 1
ATOM 747 N N . PRO A 1 101 ? 7.890 0.554 -10.054 1.00 90.56 101 PRO A N 1
ATOM 748 C CA . PRO A 1 101 ? 7.921 -0.232 -11.278 1.00 90.56 101 PRO A CA 1
ATOM 749 C C . PRO A 1 101 ? 9.099 -1.207 -11.329 1.00 90.56 101 PRO A C 1
ATOM 751 O O . PRO A 1 101 ? 8.965 -2.360 -11.726 1.00 90.56 101 PRO A O 1
ATOM 754 N N . GLU A 1 102 ? 10.256 -0.770 -10.836 1.00 90.75 102 GLU A N 1
ATOM 755 C CA . GLU A 1 102 ? 11.467 -1.586 -10.756 1.00 90.75 102 GLU A CA 1
ATOM 756 C C . GLU A 1 102 ? 11.319 -2.709 -9.726 1.00 90.75 102 GLU A C 1
ATOM 758 O O . GLU A 1 102 ? 11.707 -3.846 -9.987 1.00 90.75 102 GLU A O 1
ATOM 763 N N . ARG A 1 103 ? 10.737 -2.406 -8.558 1.00 91.00 103 ARG A N 1
ATOM 764 C CA . ARG A 1 103 ? 10.579 -3.390 -7.477 1.00 91.00 103 ARG A CA 1
ATOM 765 C C . ARG A 1 103 ? 9.499 -4.431 -7.752 1.00 91.00 103 ARG A C 1
ATOM 767 O O . ARG A 1 103 ? 9.563 -5.515 -7.185 1.00 91.00 103 ARG A O 1
ATOM 774 N N . THR A 1 104 ? 8.519 -4.116 -8.592 1.00 88.94 104 THR A N 1
ATOM 775 C CA . THR A 1 104 ? 7.440 -5.043 -8.976 1.00 88.94 104 THR A CA 1
ATOM 776 C C . THR A 1 104 ? 7.666 -5.711 -10.329 1.00 88.94 104 THR A C 1
ATOM 778 O O . THR A 1 104 ? 7.030 -6.718 -10.624 1.00 88.94 104 THR A O 1
ATOM 781 N N . GLY A 1 105 ? 8.570 -5.177 -11.157 1.00 88.25 105 GLY A N 1
ATOM 782 C CA . GLY A 1 105 ? 8.752 -5.613 -12.543 1.00 88.25 105 GLY A CA 1
ATOM 783 C C . GLY A 1 105 ? 7.628 -5.177 -13.485 1.00 88.25 105 GLY A C 1
ATOM 784 O O . GLY A 1 105 ? 7.598 -5.635 -14.626 1.00 88.25 105 GLY A O 1
ATOM 785 N N . ASP A 1 106 ? 6.727 -4.306 -13.028 1.00 87.00 106 ASP A N 1
ATOM 786 C CA . ASP A 1 106 ? 5.587 -3.796 -13.784 1.00 87.00 106 ASP A CA 1
ATOM 787 C C . ASP A 1 106 ? 5.754 -2.280 -14.019 1.00 87.00 106 ASP A C 1
ATOM 789 O O . ASP A 1 106 ? 5.630 -1.506 -13.065 1.00 87.00 106 ASP A O 1
ATOM 793 N N . PRO A 1 107 ? 6.015 -1.825 -15.265 1.00 86.12 107 PRO A N 1
ATOM 794 C CA . PRO A 1 107 ? 6.207 -0.409 -15.593 1.00 86.12 107 PRO A CA 1
ATOM 795 C C . PRO A 1 107 ? 5.019 0.484 -15.205 1.00 86.12 107 PRO A C 1
ATOM 797 O O . PRO A 1 107 ? 5.197 1.692 -15.061 1.00 86.12 107 PRO A O 1
ATOM 800 N N . HIS A 1 108 ? 3.831 -0.095 -15.028 1.00 84.88 108 HIS A N 1
ATOM 801 C CA . HIS A 1 108 ? 2.584 0.612 -14.754 1.00 84.88 108 HIS A CA 1
ATOM 802 C C . HIS A 1 108 ? 2.145 0.516 -13.287 1.00 84.88 108 HIS A C 1
ATOM 804 O O . HIS A 1 108 ? 1.127 1.089 -12.885 1.00 84.88 108 HIS A O 1
ATOM 810 N N . CYS A 1 109 ? 2.930 -0.161 -12.448 1.00 87.69 109 CYS A N 1
ATOM 811 C CA . CYS A 1 109 ? 2.700 -0.220 -11.014 1.00 87.69 109 CYS A CA 1
ATOM 812 C C . CYS A 1 109 ? 3.200 1.064 -10.331 1.00 87.69 109 CYS A C 1
ATOM 814 O O . CYS A 1 109 ? 4.279 1.103 -9.746 1.00 87.69 109 CYS A O 1
ATOM 816 N N . GLU A 1 110 ? 2.401 2.130 -10.392 1.00 88.94 110 GLU A N 1
ATOM 817 C CA . GLU A 1 110 ? 2.730 3.448 -9.814 1.00 88.94 110 GLU A CA 1
ATOM 818 C C . GLU A 1 110 ? 2.022 3.730 -8.480 1.00 88.94 110 GLU A C 1
ATOM 820 O O . GLU A 1 110 ? 2.319 4.707 -7.790 1.00 88.94 110 GLU A O 1
ATOM 825 N N . ARG A 1 111 ? 1.069 2.874 -8.106 1.00 91.75 111 ARG A N 1
ATOM 826 C CA . ARG A 1 111 ? 0.275 3.005 -6.884 1.00 91.75 111 ARG A CA 1
ATOM 827 C C . ARG A 1 111 ? 0.498 1.818 -5.970 1.00 91.75 111 ARG A C 1
ATOM 829 O O . ARG A 1 111 ? 0.868 0.724 -6.391 1.00 91.75 111 ARG A O 1
ATOM 836 N N . LEU A 1 112 ? 0.233 2.061 -4.701 1.00 93.25 112 LEU A N 1
ATOM 837 C CA . LEU A 1 112 ? 0.262 1.076 -3.643 1.00 93.25 112 LEU A CA 1
ATOM 838 C C . LEU A 1 112 ? -1.154 0.870 -3.116 1.00 93.25 112 LEU A C 1
ATOM 840 O O . LEU A 1 112 ? -2.003 1.758 -3.185 1.00 93.25 112 LEU A O 1
ATOM 844 N N . VAL A 1 113 ? -1.400 -0.300 -2.556 1.00 93.38 113 VAL A N 1
ATOM 845 C CA . VAL A 1 113 ? -2.684 -0.663 -1.971 1.00 93.38 113 VAL A CA 1
ATOM 846 C C . VAL A 1 113 ? -2.475 -1.265 -0.589 1.00 93.38 113 VAL A C 1
ATOM 848 O O . VAL A 1 113 ? -1.512 -1.996 -0.350 1.00 93.38 113 VAL A O 1
ATOM 851 N N . LEU A 1 114 ? -3.362 -0.890 0.330 1.00 93.88 114 LEU A N 1
ATOM 852 C CA . LEU A 1 114 ? -3.436 -1.424 1.682 1.00 93.88 114 LEU A CA 1
ATOM 853 C C . LEU A 1 114 ? -4.321 -2.658 1.677 1.00 93.88 114 LEU A C 1
ATOM 855 O O . LEU A 1 114 ? -5.483 -2.581 1.271 1.00 93.88 114 LEU A O 1
ATOM 859 N N . VAL A 1 115 ? -3.764 -3.766 2.148 1.00 92.50 115 VAL A N 1
ATOM 860 C CA . VAL A 1 115 ? -4.430 -5.063 2.235 1.00 92.50 115 VAL A CA 1
ATOM 861 C C . VAL A 1 115 ? -4.552 -5.463 3.702 1.00 92.50 115 VAL A C 1
ATOM 863 O O . VAL A 1 115 ? -3.577 -5.413 4.455 1.00 92.50 115 VAL A O 1
ATOM 866 N N . ASP A 1 116 ? -5.768 -5.806 4.112 1.00 89.00 116 ASP A N 1
ATOM 867 C CA . ASP A 1 116 ? -6.075 -6.365 5.427 1.00 89.00 116 ASP A CA 1
ATOM 868 C C . ASP A 1 116 ? -5.684 -7.850 5.456 1.00 89.00 116 ASP A C 1
ATOM 870 O O . ASP A 1 116 ? -6.202 -8.632 4.661 1.00 89.00 116 ASP A O 1
ATOM 874 N N . ASP A 1 117 ? -4.776 -8.218 6.365 1.00 74.88 117 ASP A N 1
ATOM 875 C CA . ASP A 1 117 ? -4.239 -9.581 6.569 1.00 74.88 117 ASP A CA 1
ATOM 876 C C . ASP A 1 117 ? -5.192 -10.448 7.424 1.00 74.88 117 ASP A C 1
ATOM 878 O O . ASP A 1 117 ? -4.809 -11.096 8.403 1.00 74.88 117 ASP A O 1
ATOM 882 N N . GLY A 1 118 ? -6.490 -10.353 7.132 1.00 68.31 118 GLY A N 1
ATOM 883 C CA . GLY A 1 118 ? -7.557 -11.057 7.833 1.00 68.31 118 GLY A CA 1
ATOM 884 C C . GLY A 1 118 ? -7.709 -12.520 7.396 1.00 68.31 118 GLY A C 1
ATOM 885 O O . GLY A 1 118 ? -6.842 -13.131 6.786 1.00 68.31 118 GLY A O 1
ATOM 886 N N . LEU A 1 119 ? -8.871 -13.125 7.675 1.00 56.56 119 LEU A N 1
ATOM 887 C CA . LEU A 1 119 ? -9.191 -14.488 7.197 1.00 56.56 119 LEU A CA 1
ATOM 888 C C . LEU A 1 119 ? -9.287 -14.592 5.662 1.00 56.56 119 LEU A C 1
ATOM 890 O O . LEU A 1 119 ? -9.320 -15.700 5.126 1.00 56.56 119 LEU A O 1
ATOM 894 N N . VAL A 1 120 ? -9.405 -13.450 4.984 1.00 67.75 120 VAL A N 1
ATOM 895 C CA . VAL A 1 120 ? -9.392 -13.294 3.530 1.00 67.75 120 VAL A CA 1
ATOM 896 C C . VAL A 1 120 ? -8.689 -11.971 3.247 1.00 67.75 120 VAL A C 1
ATOM 898 O O . VAL A 1 120 ? -9.158 -10.951 3.751 1.00 67.75 120 VAL A O 1
ATOM 901 N N . ASP A 1 121 ? -7.633 -11.988 2.435 1.00 80.50 121 ASP A N 1
ATOM 902 C CA . ASP A 1 121 ? -6.937 -10.774 2.011 1.00 80.50 121 ASP A CA 1
ATOM 903 C C . ASP A 1 121 ? -7.895 -9.845 1.263 1.00 80.50 121 ASP A C 1
ATOM 905 O O . ASP A 1 121 ? -8.566 -10.241 0.297 1.00 80.50 121 ASP A O 1
ATOM 909 N N . ARG A 1 122 ? -8.013 -8.608 1.751 1.00 86.94 122 ARG A N 1
ATOM 910 C CA . ARG A 1 122 ? -8.915 -7.603 1.178 1.00 86.94 122 ARG A CA 1
ATOM 911 C C . ARG A 1 122 ? -8.227 -6.261 1.035 1.00 86.94 122 ARG A C 1
ATOM 913 O O . ARG A 1 122 ? -7.680 -5.731 1.997 1.00 86.94 122 ARG A O 1
ATOM 920 N N . ALA A 1 123 ? -8.304 -5.690 -0.159 1.00 89.56 123 ALA A N 1
ATOM 921 C CA . ALA A 1 123 ? -7.831 -4.344 -0.431 1.00 89.56 123 ALA A CA 1
ATOM 922 C C . ALA A 1 123 ? -8.825 -3.308 0.116 1.00 89.56 123 ALA A C 1
ATOM 924 O O . ALA A 1 123 ? -10.019 -3.381 -0.170 1.00 89.56 123 ALA A O 1
ATOM 925 N N . VAL A 1 124 ? -8.338 -2.335 0.887 1.00 90.44 124 VAL A N 1
ATOM 926 C CA . VAL A 1 124 ? -9.196 -1.352 1.582 1.00 90.44 124 VAL A CA 1
ATOM 927 C C . VAL A 1 124 ? -8.924 0.096 1.180 1.00 90.44 124 VAL A C 1
ATOM 929 O O . VAL A 1 124 ? -9.812 0.948 1.244 1.00 90.44 124 VAL A O 1
ATOM 932 N N . ALA A 1 125 ? -7.695 0.399 0.762 1.00 90.75 125 ALA A N 1
ATOM 933 C CA . ALA A 1 125 ? -7.287 1.760 0.444 1.00 90.75 125 ALA A CA 1
ATOM 934 C C . ALA A 1 125 ? -6.167 1.784 -0.592 1.00 90.75 125 ALA A C 1
ATOM 936 O O . ALA A 1 125 ? -5.326 0.891 -0.613 1.00 90.75 125 ALA A O 1
ATOM 937 N N . VAL A 1 126 ? -6.110 2.843 -1.392 1.00 92.00 126 VAL A N 1
ATOM 938 C CA . VAL A 1 126 ? -5.032 3.103 -2.346 1.00 92.00 126 VAL A CA 1
ATOM 939 C C . VAL A 1 126 ? -4.200 4.291 -1.880 1.00 92.00 126 VAL A C 1
ATOM 941 O O . VAL A 1 126 ? -4.727 5.283 -1.376 1.00 92.00 126 VAL A O 1
ATOM 944 N N . LEU A 1 127 ? -2.892 4.201 -2.059 1.00 91.62 127 LEU A N 1
ATOM 945 C CA . LEU A 1 127 ? -1.944 5.266 -1.770 1.00 91.62 127 LEU A CA 1
ATOM 946 C C . LEU A 1 127 ? -1.033 5.502 -2.970 1.00 91.62 127 LEU A C 1
ATOM 948 O O . LEU A 1 127 ? -0.583 4.571 -3.638 1.00 91.62 127 LEU A O 1
ATOM 952 N N . THR A 1 128 ? -0.731 6.770 -3.205 1.00 89.06 128 THR A N 1
ATOM 953 C CA . THR A 1 128 ? 0.288 7.178 -4.165 1.00 89.06 128 THR A CA 1
ATOM 954 C C . THR A 1 128 ? 1.534 7.547 -3.371 1.00 89.06 128 THR A C 1
ATOM 956 O O . THR A 1 128 ? 1.466 8.473 -2.558 1.00 89.06 128 THR A O 1
ATOM 959 N N . PRO A 1 129 ? 2.657 6.829 -3.529 1.00 85.12 129 PRO A N 1
ATOM 960 C CA . PRO A 1 129 ? 3.889 7.226 -2.871 1.00 85.12 129 PRO A CA 1
ATOM 961 C C . PRO A 1 129 ? 4.416 8.519 -3.493 1.00 85.12 129 PRO A C 1
ATOM 963 O O . PRO A 1 129 ? 4.693 8.583 -4.688 1.00 85.12 129 PRO A O 1
ATOM 966 N N . ASP A 1 130 ? 4.582 9.535 -2.657 1.00 86.62 130 ASP A N 1
ATOM 967 C CA . ASP A 1 130 ? 5.124 10.840 -3.023 1.00 86.62 130 ASP A CA 1
ATOM 968 C C . ASP A 1 130 ? 6.262 11.179 -2.056 1.00 86.62 130 ASP A C 1
ATOM 970 O O . ASP A 1 130 ? 6.049 11.261 -0.845 1.00 86.62 130 ASP A O 1
ATOM 974 N N . ALA A 1 131 ? 7.477 11.337 -2.587 1.00 79.94 131 ALA A N 1
ATOM 975 C CA . ALA A 1 131 ? 8.678 11.592 -1.794 1.00 79.94 131 ALA A CA 1
ATOM 976 C C . ALA A 1 131 ? 8.629 12.937 -1.050 1.00 79.94 131 ALA A C 1
ATOM 978 O O . ALA A 1 131 ? 9.229 13.052 0.021 1.00 79.94 131 ALA A O 1
ATOM 979 N N . ASP A 1 132 ? 7.898 13.917 -1.588 1.00 82.75 132 ASP A N 1
ATOM 980 C CA . ASP A 1 132 ? 7.840 15.286 -1.072 1.00 82.75 132 ASP A CA 1
ATOM 981 C C . ASP A 1 132 ? 6.651 15.506 -0.118 1.00 82.75 132 ASP A C 1
ATOM 983 O O . ASP A 1 132 ? 6.539 16.550 0.536 1.00 82.75 132 ASP A O 1
ATOM 987 N N . ALA A 1 133 ? 5.764 14.515 0.013 1.00 79.81 133 ALA A N 1
ATOM 988 C CA . ALA A 1 133 ? 4.594 14.610 0.868 1.00 79.81 133 ALA A CA 1
ATOM 989 C C . ALA A 1 133 ? 4.974 14.647 2.358 1.00 79.81 133 ALA A C 1
ATOM 991 O O . ALA A 1 133 ? 5.534 13.705 2.923 1.00 79.81 133 ALA A O 1
ATOM 992 N N . THR A 1 134 ? 4.577 15.727 3.038 1.00 77.00 134 THR A N 1
ATOM 993 C CA . THR A 1 134 ? 4.750 15.883 4.495 1.00 77.00 134 THR A CA 1
ATOM 994 C C . THR A 1 134 ? 3.877 14.908 5.293 1.00 77.00 134 THR A C 1
ATOM 996 O O . THR A 1 134 ? 4.141 14.627 6.457 1.00 77.00 134 THR A O 1
ATOM 999 N N . THR A 1 135 ? 2.819 14.380 4.681 1.00 83.25 135 THR A N 1
ATOM 1000 C CA . THR A 1 135 ? 1.928 13.380 5.271 1.00 83.25 135 THR A CA 1
ATOM 1001 C C . THR A 1 135 ? 1.523 12.396 4.190 1.00 83.25 135 THR A C 1
ATOM 1003 O O . THR A 1 135 ? 1.139 12.805 3.097 1.00 83.25 135 THR A O 1
ATOM 1006 N N . VAL A 1 136 ? 1.580 11.103 4.501 1.00 88.19 136 VAL A N 1
ATOM 1007 C CA . VAL A 1 136 ? 1.124 10.048 3.595 1.00 88.19 136 VAL A CA 1
ATOM 1008 C C . VAL A 1 136 ? -0.262 9.607 4.038 1.00 88.19 136 VAL A C 1
ATOM 1010 O O . VAL A 1 136 ? -0.474 9.248 5.198 1.00 88.19 136 VAL A O 1
ATOM 1013 N N . SER A 1 137 ? -1.209 9.642 3.106 1.00 88.00 137 SER A N 1
ATOM 1014 C CA . SER A 1 137 ? -2.566 9.166 3.347 1.00 88.00 137 SER A CA 1
ATOM 1015 C C . SER A 1 137 ? -3.052 8.287 2.206 1.00 88.00 137 SER A C 1
ATOM 1017 O O . SER A 1 137 ? -2.655 8.486 1.059 1.00 88.00 137 SER A O 1
ATOM 1019 N N . ALA A 1 138 ? -3.893 7.312 2.535 1.00 86.12 138 ALA A N 1
ATOM 1020 C CA . ALA A 1 138 ? -4.555 6.458 1.566 1.00 86.12 138 ALA A CA 1
ATOM 1021 C C . ALA A 1 138 ? -6.029 6.860 1.423 1.00 86.12 138 ALA A C 1
ATOM 1023 O O . ALA A 1 138 ? -6.709 7.127 2.421 1.00 86.12 138 ALA A O 1
ATOM 1024 N N . ALA A 1 139 ? -6.506 6.893 0.182 1.00 87.81 139 ALA A N 1
ATOM 1025 C CA . ALA A 1 139 ? -7.912 7.068 -0.156 1.00 87.81 139 ALA A CA 1
ATOM 1026 C C . ALA A 1 139 ? -8.622 5.710 -0.134 1.00 87.81 139 ALA A C 1
ATOM 1028 O O . ALA A 1 139 ? -8.012 4.684 -0.436 1.00 87.81 139 ALA A O 1
ATOM 1029 N N . ARG A 1 140 ? -9.907 5.691 0.221 1.00 84.19 140 ARG A N 1
ATOM 1030 C CA . ARG A 1 140 ? -10.709 4.460 0.213 1.00 84.19 140 ARG A CA 1
ATOM 1031 C C . ARG A 1 140 ? -10.847 3.917 -1.212 1.00 84.19 140 ARG A C 1
ATOM 1033 O O . ARG A 1 140 ? -10.868 4.686 -2.166 1.00 84.19 140 ARG A O 1
ATOM 1040 N N . LEU A 1 141 ? -10.929 2.595 -1.345 1.00 79.88 141 LEU A N 1
ATOM 1041 C CA . LEU A 1 141 ? -11.159 1.940 -2.641 1.00 79.88 141 LEU A CA 1
ATOM 1042 C C . LEU A 1 141 ? -12.642 1.864 -3.044 1.00 79.88 141 LEU A C 1
ATOM 1044 O O . LEU A 1 141 ? -12.921 1.662 -4.220 1.00 79.88 141 LEU A O 1
ATOM 1048 N N . ALA A 1 142 ? -13.567 1.983 -2.088 1.00 66.19 142 ALA A N 1
ATOM 1049 C CA . ALA A 1 142 ? -14.997 1.711 -2.264 1.00 66.19 142 ALA A CA 1
ATOM 1050 C C . ALA A 1 142 ? -15.884 2.971 -2.416 1.00 66.19 142 ALA A C 1
ATOM 1052 O O . ALA A 1 142 ? -17.080 2.897 -2.145 1.00 66.19 142 ALA A O 1
ATOM 1053 N N . ASP A 1 143 ? -15.312 4.111 -2.826 1.00 51.56 143 ASP A N 1
ATOM 1054 C CA . ASP A 1 143 ? -16.039 5.379 -3.058 1.00 51.56 143 ASP A CA 1
ATOM 1055 C C . ASP A 1 143 ? -16.291 5.637 -4.556 1.00 51.56 143 ASP A C 1
ATOM 1057 O O . ASP A 1 143 ? -15.331 5.490 -5.352 1.00 51.56 143 ASP A O 1
#

Foldseek 3Di:
DDDPDDPDPPPPCVQVVQVVQLKGKAWADADDQKDKDKFFKFFWAPCLVVQDDPTRITITFAFVVVVSHTQDMWIFIDDRFKTWTDPVRLVSLLVCQVPQCVRRVNPPRQKMFTWDPPPGTHTFWIWGHDNPDPITITGGPPD

Radius of gyration: 16.16 Å; chains: 1; bounding box: 43×53×30 Å

pLDDT: mean 79.33, std 16.65, range [39.94, 95.44]

Secondary structure (DSSP, 8-state):
------------THHHHHTTTTEEEEEE-PPPSSEEEEEEEEEEPGGGGG--SSS-EEEEE-BGGGTTB-SEEEEEEE-SSEEEEPHHHHHHHHTTTTTHHHHHT-TT--EEEEEE-SSS-EEEEEE---TT-SS-EEEES--

Sequence (143 aa):
MARRQGRRLLIPGVALALLLTGCEGVGVADPPGEGTASYQVWGLNESSSELGGDDPTVVLNGDLERDSKAFFAVDGRWREQSFVLDDASADKVRALAGRLPERTGDPHCERLVLVDDGLVDRAVAVLTPDADATTVSAARLAD